Protein AF-A0A968HNF1-F1 (afdb_monomer_lite)

Radius of gyration: 13.39 Å; chains: 1; bounding box: 31×17×34 Å

Foldseek 3Di:
DWDAPVLVVLVVVLVVVLVVDDPVVSVVSVVVSVVVSCPDPRVVQVVVCVVVVHDGDDPHTDD

Structure (mmCIF, N/CA/C/O backbone):
data_AF-A0A968HNF1-F1
#
_entry.id   AF-A0A968HNF1-F1
#
loop_
_atom_site.group_PDB
_atom_site.id
_atom_site.type_symbol
_atom_site.label_atom_id
_atom_site.label_alt_id
_atom_site.label_comp_id
_atom_site.label_asym_id
_atom_site.label_entity_id
_atom_site.label_seq_id
_atom_site.pdbx_PDB_ins_code
_atom_site.Cartn_x
_atom_site.Cartn_y
_atom_site.Cartn_z
_atom_site.occupancy
_atom_site.B_iso_or_equiv
_atom_site.auth_seq_id
_atom_site.auth_comp_id
_atom_site.auth_asym_id
_atom_site.auth_atom_id
_atom_site.pdbx_PDB_model_num
ATOM 1 N N . MET A 1 1 ? 1.550 6.633 -16.928 1.00 64.50 1 MET A N 1
ATOM 2 C CA . MET A 1 1 ? 2.714 6.480 -16.030 1.00 64.50 1 MET A CA 1
ATOM 3 C C . MET A 1 1 ? 2.950 4.986 -15.894 1.00 64.50 1 MET A C 1
ATOM 5 O O . MET A 1 1 ? 1.958 4.308 -15.659 1.00 64.50 1 MET A O 1
ATOM 9 N N . PRO A 1 2 ? 4.163 4.457 -16.104 1.00 83.69 2 PRO A N 1
ATOM 10 C CA . PRO A 1 2 ? 4.421 3.042 -15.846 1.00 83.69 2 PRO A CA 1
ATOM 11 C C . PRO A 1 2 ? 4.147 2.753 -14.364 1.00 83.69 2 PRO A C 1
ATOM 13 O O . PRO A 1 2 ? 4.578 3.521 -13.503 1.00 83.69 2 PRO A O 1
ATOM 16 N N . LEU A 1 3 ? 3.397 1.690 -14.083 1.00 89.00 3 LEU A N 1
ATOM 17 C CA . LEU A 1 3 ? 3.055 1.221 -12.739 1.00 89.00 3 LEU A CA 1
ATOM 18 C C . LEU A 1 3 ? 3.279 -0.288 -12.676 1.00 89.00 3 LEU A C 1
ATOM 20 O O . LEU A 1 3 ? 3.146 -0.968 -13.691 1.00 89.00 3 LEU A O 1
ATOM 24 N N . ASP A 1 4 ? 3.596 -0.796 -11.492 1.00 94.62 4 ASP A N 1
ATOM 25 C CA . ASP A 1 4 ? 3.700 -2.229 -11.229 1.00 94.62 4 ASP A CA 1
ATOM 26 C C . ASP A 1 4 ? 2.375 -2.760 -10.658 1.00 94.62 4 ASP A C 1
ATOM 28 O O . ASP A 1 4 ? 1.775 -2.130 -9.780 1.00 94.62 4 ASP A O 1
ATOM 32 N N . ALA A 1 5 ? 1.898 -3.889 -11.183 1.00 95.94 5 ALA A N 1
ATOM 33 C CA . ALA A 1 5 ? 0.603 -4.465 -10.836 1.00 95.94 5 ALA A CA 1
ATOM 34 C C . ALA A 1 5 ? 0.555 -4.973 -9.388 1.00 95.94 5 ALA A C 1
ATOM 36 O O . ALA A 1 5 ? -0.423 -4.701 -8.691 1.00 95.94 5 ALA A O 1
ATOM 37 N N . ASP A 1 6 ? 1.621 -5.623 -8.910 1.00 95.62 6 ASP A N 1
ATOM 38 C CA . ASP A 1 6 ? 1.676 -6.143 -7.539 1.00 95.62 6 ASP A CA 1
ATOM 39 C C . ASP A 1 6 ? 1.693 -4.986 -6.530 1.00 95.62 6 ASP A C 1
ATOM 41 O O . ASP A 1 6 ? 0.969 -5.003 -5.534 1.00 95.62 6 ASP A O 1
ATOM 45 N N . LEU A 1 7 ? 2.478 -3.932 -6.799 1.00 95.88 7 LEU A N 1
ATOM 46 C CA . LEU A 1 7 ? 2.470 -2.738 -5.949 1.00 95.88 7 LEU A CA 1
ATOM 47 C C . LEU A 1 7 ? 1.088 -2.067 -5.944 1.00 95.88 7 LEU A C 1
ATOM 49 O O . LEU A 1 7 ? 0.615 -1.610 -4.901 1.00 95.88 7 LEU A O 1
ATOM 53 N N . ARG A 1 8 ? 0.416 -2.014 -7.101 1.00 95.75 8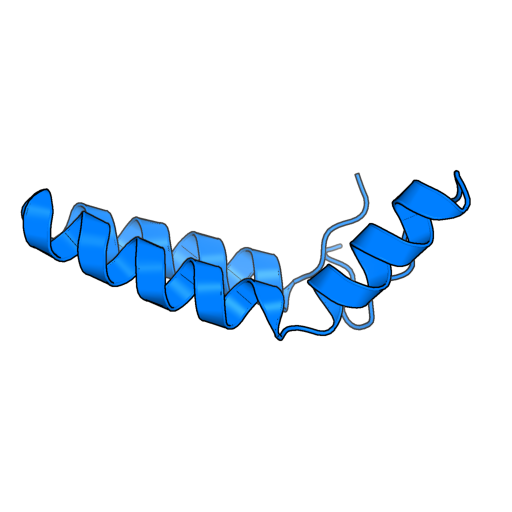 ARG A N 1
ATOM 54 C CA . ARG A 1 8 ? -0.933 -1.448 -7.209 1.00 95.75 8 ARG A CA 1
ATOM 55 C C . ARG A 1 8 ? -1.951 -2.235 -6.385 1.00 95.75 8 ARG A C 1
ATOM 57 O O . ARG A 1 8 ? -2.819 -1.604 -5.771 1.00 95.75 8 ARG A O 1
ATOM 64 N N . GLU A 1 9 ? -1.851 -3.560 -6.390 1.00 96.94 9 GLU A N 1
ATOM 65 C CA . GLU A 1 9 ? -2.686 -4.464 -5.598 1.00 96.94 9 GLU A CA 1
ATOM 66 C C . GLU A 1 9 ? -2.433 -4.281 -4.097 1.00 96.94 9 GLU A C 1
ATOM 68 O O . GLU A 1 9 ? -3.388 -4.071 -3.348 1.00 96.94 9 GLU A O 1
ATOM 73 N N . LEU A 1 10 ? -1.165 -4.252 -3.664 1.00 97.31 10 LEU A N 1
ATOM 74 C CA . LEU A 1 10 ? -0.799 -4.015 -2.263 1.00 97.31 10 LEU A CA 1
ATOM 75 C C . LEU A 1 10 ? -1.395 -2.701 -1.742 1.00 97.31 10 LEU A C 1
ATOM 77 O O . LEU A 1 10 ? -1.985 -2.673 -0.661 1.00 97.31 10 LEU A O 1
ATOM 81 N N . ILE A 1 11 ? -1.288 -1.622 -2.523 1.00 96.88 11 ILE A N 1
ATOM 82 C CA . ILE A 1 11 ? -1.864 -0.317 -2.174 1.00 96.88 11 ILE A CA 1
ATOM 83 C C . ILE A 1 11 ? -3.391 -0.401 -2.088 1.00 96.88 11 ILE A C 1
ATOM 85 O O . ILE A 1 11 ? -3.973 0.091 -1.124 1.00 96.88 11 ILE A O 1
ATOM 89 N N . ALA A 1 12 ? -4.049 -1.025 -3.073 1.00 97.62 12 ALA A N 1
ATOM 90 C CA . ALA A 1 12 ? -5.507 -1.159 -3.079 1.00 97.62 12 ALA A CA 1
ATOM 91 C C . ALA A 1 12 ? -6.006 -1.892 -1.828 1.00 97.62 12 ALA A C 1
ATOM 93 O O . ALA A 1 12 ? -6.881 -1.389 -1.127 1.00 97.62 12 ALA A O 1
ATOM 94 N N . LYS A 1 13 ? -5.386 -3.035 -1.525 1.00 98.06 13 LYS A N 1
ATOM 95 C CA . LYS A 1 13 ? -5.707 -3.855 -0.361 1.00 98.06 13 LYS A CA 1
ATOM 96 C C . LYS A 1 13 ? -5.444 -3.120 0.949 1.00 98.06 13 LYS A C 1
ATOM 98 O O . LYS A 1 13 ? -6.264 -3.181 1.855 1.00 98.06 13 LYS A O 1
ATOM 103 N N . THR A 1 14 ? -4.334 -2.388 1.038 1.00 98.31 14 THR A N 1
ATOM 104 C CA . THR A 1 14 ? -4.010 -1.589 2.228 1.00 98.31 14 THR A CA 1
ATOM 105 C C . THR A 1 14 ? -5.083 -0.538 2.494 1.00 98.31 14 THR A C 1
ATOM 107 O O . THR A 1 14 ? -5.527 -0.414 3.627 1.00 98.31 14 THR A O 1
ATOM 110 N N . ILE A 1 15 ? -5.544 0.173 1.459 1.00 98.12 15 ILE A N 1
ATOM 111 C CA . ILE A 1 15 ? -6.605 1.183 1.587 1.00 98.12 15 ILE A CA 1
ATOM 112 C C . ILE A 1 15 ? -7.928 0.537 2.012 1.00 98.12 15 ILE A C 1
ATOM 114 O O . ILE A 1 15 ? -8.611 1.054 2.893 1.00 98.12 15 ILE A O 1
ATOM 118 N N . GLU A 1 16 ? -8.303 -0.580 1.387 1.00 98.31 16 GLU A N 1
ATOM 119 C CA . GLU A 1 16 ? -9.530 -1.306 1.726 1.00 98.31 16 GLU A CA 1
ATOM 120 C C . GLU A 1 16 ? -9.523 -1.773 3.189 1.00 98.31 16 GLU A C 1
ATOM 122 O O . GLU A 1 16 ? -10.472 -1.502 3.924 1.00 98.31 16 GLU A O 1
ATOM 127 N N . GLU A 1 17 ? -8.430 -2.400 3.632 1.00 98.25 17 GLU A N 1
ATOM 128 C CA . GLU A 1 17 ? -8.259 -2.875 5.008 1.00 98.25 17 GLU A CA 1
ATOM 129 C C . GLU A 1 17 ? -8.200 -1.708 6.011 1.00 98.25 17 GLU A C 1
ATOM 131 O O . GLU A 1 17 ? -8.870 -1.749 7.042 1.00 98.25 17 GLU A O 1
ATOM 136 N N . ALA A 1 18 ? -7.451 -0.641 5.712 1.00 98.06 18 ALA A N 1
ATOM 137 C CA . ALA A 1 18 ? -7.301 0.519 6.593 1.00 98.06 18 ALA A CA 1
ATOM 138 C C . ALA A 1 18 ? -8.625 1.267 6.810 1.00 98.06 18 ALA A C 1
ATOM 140 O O . ALA A 1 18 ? -8.917 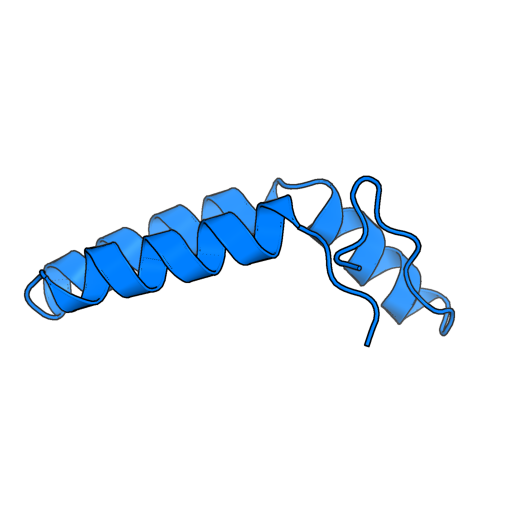1.682 7.930 1.00 98.06 18 ALA A O 1
ATOM 141 N N . ASN A 1 19 ? -9.463 1.386 5.775 1.00 97.69 19 ASN A N 1
ATOM 142 C CA . ASN A 1 19 ? -10.771 2.045 5.872 1.00 97.69 19 ASN A CA 1
ATOM 143 C C . ASN A 1 19 ? -11.760 1.315 6.796 1.00 97.69 19 ASN A C 1
ATOM 145 O O . ASN A 1 19 ? -12.740 1.916 7.238 1.00 97.69 19 ASN A O 1
ATOM 149 N N . ALA A 1 20 ? -11.524 0.033 7.083 1.00 97.75 20 ALA A N 1
ATOM 150 C CA . ALA A 1 20 ? -12.333 -0.751 8.010 1.00 97.75 20 ALA A CA 1
ATOM 151 C C . ALA A 1 20 ? -11.853 -0.650 9.473 1.00 97.75 20 ALA A C 1
ATOM 153 O O . ALA A 1 20 ? -12.494 -1.219 10.359 1.00 97.75 20 ALA A O 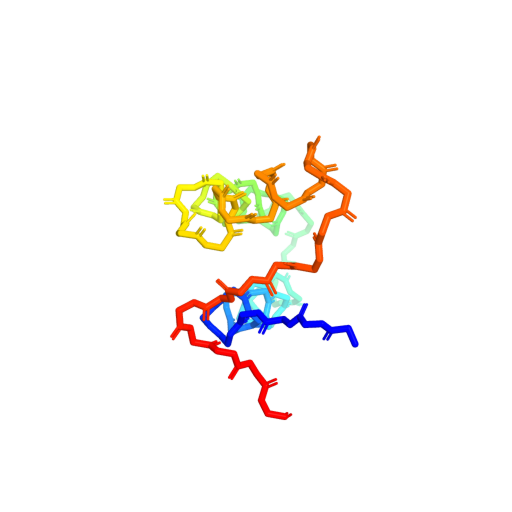1
ATOM 154 N N . LEU A 1 21 ? -10.744 0.052 9.740 1.00 97.44 21 LEU A N 1
ATOM 155 C CA . LEU A 1 21 ? -10.088 0.103 11.047 1.00 97.44 21 LEU A CA 1
ATOM 156 C C . LEU A 1 21 ? -10.123 1.511 11.672 1.00 97.44 21 LEU A C 1
ATOM 158 O O . LEU A 1 21 ? -10.143 2.520 10.965 1.00 97.44 21 LEU A O 1
ATOM 162 N N . PRO A 1 22 ? -10.074 1.622 13.014 1.00 98.50 22 PRO A N 1
ATOM 163 C CA . PRO A 1 22 ? -9.808 2.889 13.686 1.00 98.50 22 PRO A CA 1
ATOM 164 C C . PRO A 1 22 ? -8.436 3.459 13.307 1.00 98.50 22 PRO A C 1
ATOM 166 O O . PRO A 1 22 ? -7.487 2.715 13.068 1.00 98.50 22 PRO A O 1
ATOM 169 N N . TYR A 1 23 ? -8.297 4.787 13.354 1.00 96.31 23 TYR A N 1
ATOM 170 C CA . TYR A 1 23 ? -7.098 5.507 12.900 1.00 96.31 23 TYR A CA 1
ATOM 171 C C . TYR A 1 23 ? -5.766 4.929 13.409 1.00 96.31 23 TYR A C 1
ATOM 173 O O . TYR A 1 23 ? -4.827 4.775 12.631 1.00 96.31 23 TYR A O 1
ATOM 181 N N . ALA A 1 24 ? -5.665 4.606 14.703 1.00 98.19 24 ALA A N 1
ATOM 182 C CA . ALA A 1 24 ? -4.421 4.096 15.283 1.00 98.19 24 ALA A CA 1
ATOM 183 C C . ALA A 1 24 ? -4.035 2.714 14.721 1.00 98.19 24 ALA A C 1
ATOM 185 O O . ALA A 1 24 ? -2.862 2.457 14.458 1.00 98.19 24 ALA A O 1
ATOM 186 N N . GLU A 1 25 ? -5.019 1.842 14.498 1.00 98.19 25 GLU A N 1
ATOM 187 C CA . GLU A 1 25 ? -4.812 0.507 13.929 1.00 98.19 25 GLU A CA 1
ATOM 188 C C . GLU A 1 25 ? -4.536 0.580 12.425 1.00 98.19 25 GLU A C 1
ATOM 190 O O . GLU A 1 25 ? -3.610 -0.071 11.942 1.00 98.19 25 GLU A O 1
ATOM 195 N N . ALA A 1 26 ? -5.274 1.432 11.707 1.00 98.19 26 ALA A N 1
ATOM 196 C CA . ALA A 1 26 ? -5.035 1.733 10.299 1.00 98.19 26 ALA A CA 1
ATOM 197 C C . ALA A 1 26 ? -3.615 2.277 10.073 1.00 98.19 26 ALA A C 1
ATOM 199 O O . ALA A 1 26 ? -2.909 1.806 9.187 1.00 98.19 26 ALA A O 1
ATOM 200 N N . SER A 1 27 ? -3.153 3.189 10.934 1.00 98.00 27 SER A N 1
ATOM 201 C CA . SER A 1 27 ? -1.796 3.750 10.864 1.00 98.00 27 SER A CA 1
ATOM 202 C C . SER A 1 27 ? -0.721 2.670 11.028 1.00 98.00 27 SER A C 1
ATOM 204 O O . SER A 1 27 ? 0.244 2.628 10.269 1.00 98.00 27 SER A O 1
ATOM 206 N N . ALA A 1 28 ? -0.900 1.755 11.988 1.00 98.19 28 ALA A N 1
ATOM 207 C CA . ALA A 1 28 ? 0.029 0.644 12.197 1.00 98.19 28 ALA A CA 1
ATOM 208 C C . ALA A 1 28 ? 0.005 -0.373 11.041 1.00 98.19 28 ALA A C 1
ATOM 210 O O . ALA A 1 28 ? 1.031 -0.981 10.725 1.00 98.19 28 ALA A O 1
ATOM 211 N N . LEU A 1 29 ? -1.156 -0.582 10.411 1.00 98.25 29 LEU A N 1
ATOM 212 C CA . LEU A 1 29 ? -1.276 -1.403 9.208 1.00 98.25 29 LEU A CA 1
ATOM 213 C C . LEU A 1 29 ? -0.530 -0.760 8.033 1.00 98.25 29 LEU A C 1
ATOM 215 O O . LEU A 1 29 ? 0.293 -1.428 7.407 1.00 98.25 29 LEU A O 1
ATOM 219 N N . GLU A 1 30 ? -0.783 0.522 7.763 1.00 98.06 30 GLU A N 1
ATOM 220 C CA . GLU A 1 30 ? -0.117 1.271 6.695 1.00 98.06 30 GLU A CA 1
ATOM 221 C C . GLU A 1 30 ? 1.403 1.263 6.858 1.00 98.06 30 GLU A C 1
ATOM 223 O O . GLU A 1 30 ? 2.107 0.996 5.888 1.00 98.06 30 GLU A O 1
ATOM 228 N N . GLU A 1 31 ? 1.923 1.462 8.074 1.00 98.12 31 GLU A N 1
ATOM 229 C CA . GLU A 1 31 ? 3.366 1.4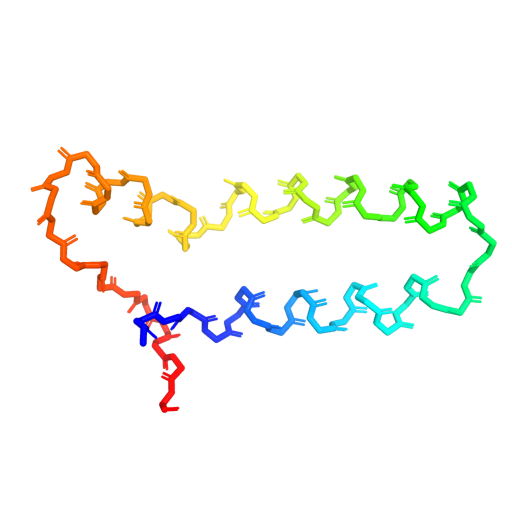14 8.344 1.00 98.12 31 GLU A CA 1
ATOM 230 C C . GLU A 1 31 ? 3.985 0.072 7.916 1.00 98.12 31 GLU A C 1
ATOM 232 O O . GLU A 1 31 ? 5.009 0.033 7.228 1.00 98.12 31 GLU A O 1
ATOM 237 N N . ARG A 1 32 ? 3.338 -1.049 8.261 1.00 97.88 32 ARG A N 1
ATOM 238 C CA . ARG A 1 32 ? 3.815 -2.392 7.891 1.00 97.88 32 ARG A CA 1
ATOM 239 C C . ARG A 1 32 ? 3.769 -2.616 6.382 1.00 97.88 32 ARG A C 1
ATOM 241 O O . ARG A 1 32 ? 4.713 -3.165 5.819 1.00 97.88 32 ARG A O 1
ATOM 248 N N . ARG A 1 33 ? 2.692 -2.182 5.726 1.00 97.88 33 ARG A N 1
ATOM 249 C CA . ARG A 1 33 ? 2.509 -2.306 4.270 1.00 97.88 33 ARG A CA 1
ATOM 250 C C . ARG A 1 33 ? 3.478 -1.414 3.497 1.00 97.88 33 ARG A C 1
ATOM 252 O O . ARG A 1 33 ? 4.008 -1.825 2.468 1.00 97.88 33 ARG A O 1
ATOM 259 N N . ALA A 1 34 ? 3.778 -0.230 4.023 1.00 96.94 34 ALA A N 1
ATOM 260 C CA . ALA A 1 34 ? 4.813 0.642 3.490 1.00 96.94 34 ALA A CA 1
ATOM 261 C C . ALA A 1 34 ? 6.190 -0.031 3.580 1.00 96.94 34 ALA A C 1
ATOM 263 O O . ALA A 1 34 ? 6.907 -0.081 2.580 1.00 96.94 34 ALA A O 1
ATOM 264 N N . ALA A 1 35 ? 6.535 -0.624 4.728 1.00 97.56 35 ALA A N 1
ATOM 265 C CA . ALA A 1 35 ? 7.775 -1.385 4.875 1.00 97.56 35 ALA A CA 1
ATOM 266 C C . ALA A 1 35 ? 7.851 -2.577 3.900 1.00 97.56 35 ALA A C 1
ATOM 268 O O . ALA A 1 35 ? 8.885 -2.773 3.265 1.00 97.56 35 ALA A O 1
ATOM 269 N N . GLU A 1 36 ? 6.753 -3.320 3.716 1.00 96.88 36 GLU A N 1
ATOM 270 C CA . GLU A 1 36 ? 6.639 -4.389 2.711 1.00 96.88 36 GLU A CA 1
ATOM 271 C C . GLU A 1 36 ? 6.930 -3.848 1.301 1.00 96.88 36 GLU A C 1
ATOM 273 O O . GLU A 1 36 ? 7.797 -4.378 0.600 1.00 96.88 36 GLU A O 1
ATOM 278 N N . SER A 1 37 ? 6.308 -2.724 0.926 1.00 96.38 37 SER A N 1
ATOM 279 C CA . SER A 1 37 ? 6.488 -2.104 -0.392 1.00 96.38 37 SER A CA 1
ATOM 280 C C . SER A 1 37 ? 7.938 -1.707 -0.694 1.00 96.38 37 SER A C 1
ATOM 282 O O . SER A 1 37 ? 8.392 -1.840 -1.832 1.00 96.38 37 SER A O 1
ATOM 284 N N . LEU A 1 38 ? 8.712 -1.292 0.318 1.00 95.75 38 LEU A N 1
ATOM 285 C CA . LEU A 1 38 ? 10.130 -0.942 0.161 1.00 95.75 38 LEU A CA 1
ATOM 286 C C . LEU A 1 38 ? 11.007 -2.149 -0.198 1.00 95.75 38 LEU A C 1
ATOM 288 O O . LEU A 1 38 ? 12.078 -1.972 -0.778 1.00 95.75 38 LEU A O 1
ATOM 292 N N . THR A 1 39 ? 10.557 -3.365 0.118 1.00 95.25 39 THR A N 1
ATOM 293 C CA . THR A 1 39 ? 11.274 -4.610 -0.204 1.00 95.25 39 THR A CA 1
ATOM 294 C C . THR A 1 39 ? 10.899 -5.200 -1.566 1.00 95.25 39 THR A C 1
ATOM 296 O O . THR A 1 39 ? 11.579 -6.107 -2.045 1.00 95.25 39 THR A O 1
ATOM 299 N N . MET A 1 40 ? 9.854 -4.681 -2.220 1.00 96.00 40 MET A N 1
ATOM 300 C CA . MET A 1 40 ? 9.403 -5.151 -3.533 1.00 96.00 40 MET A CA 1
ATOM 301 C C . MET A 1 40 ? 10.353 -4.725 -4.665 1.00 96.00 40 MET A C 1
ATOM 303 O O . MET A 1 40 ? 11.020 -3.686 -4.597 1.00 96.00 40 MET A O 1
ATOM 307 N N . SER A 1 41 ? 10.368 -5.492 -5.762 1.00 93.88 41 SER A N 1
ATOM 308 C CA . SER A 1 41 ? 11.177 -5.183 -6.954 1.00 93.88 41 SER A CA 1
ATOM 309 C C . SER A 1 41 ? 10.817 -3.823 -7.563 1.00 93.88 41 SER A C 1
ATOM 311 O O . SER A 1 41 ? 11.706 -3.082 -7.994 1.00 93.88 41 SER A O 1
ATOM 313 N N . SER A 1 42 ? 9.538 -3.441 -7.504 1.00 94.12 42 SER A N 1
ATOM 314 C CA . SER A 1 42 ? 9.010 -2.142 -7.935 1.00 94.12 42 SER A CA 1
ATOM 315 C C . SER A 1 42 ? 9.734 -0.952 -7.290 1.00 94.12 42 SER A C 1
ATOM 317 O O . SER A 1 42 ? 10.083 0.001 -7.991 1.00 94.12 42 SER A O 1
ATOM 319 N N . SER A 1 43 ? 10.065 -1.032 -5.998 1.00 93.69 43 SER A N 1
ATOM 320 C CA . SER A 1 43 ? 10.830 0.005 -5.291 1.00 93.69 43 SER A CA 1
ATOM 321 C C . SER A 1 43 ? 12.257 0.128 -5.825 1.00 93.69 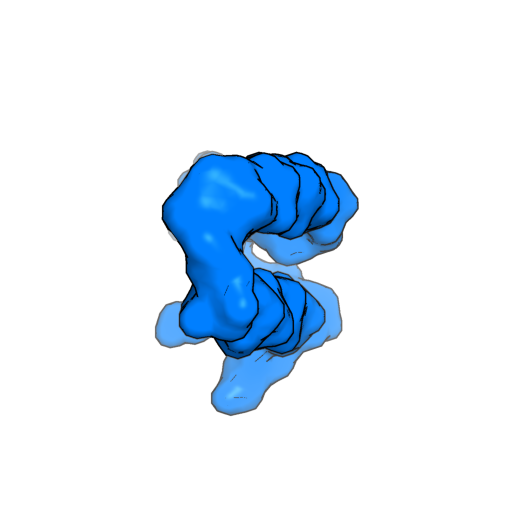43 SER A C 1
ATOM 323 O O . SER A 1 43 ? 12.710 1.224 -6.165 1.00 93.69 43 SER A O 1
ATOM 325 N N . ALA A 1 44 ? 12.965 -0.992 -5.986 1.00 94.56 44 ALA A N 1
ATOM 326 C CA . ALA A 1 44 ? 14.329 -0.983 -6.515 1.00 94.56 44 ALA A CA 1
ATOM 327 C C . ALA A 1 44 ? 14.392 -0.481 -7.970 1.00 94.56 44 ALA A C 1
ATOM 329 O O . ALA A 1 44 ? 15.296 0.280 -8.331 1.00 94.56 44 ALA A O 1
ATOM 330 N N . ILE A 1 45 ? 13.438 -0.897 -8.808 1.00 94.19 45 ILE A N 1
ATOM 331 C CA . ILE A 1 45 ? 13.320 -0.473 -10.208 1.00 94.19 45 ILE A CA 1
ATOM 332 C C . ILE A 1 45 ? 13.009 1.022 -10.280 1.00 94.19 45 ILE A C 1
ATOM 334 O O . ILE A 1 45 ? 13.713 1.756 -10.977 1.00 94.19 45 ILE A O 1
ATOM 338 N N . GLY A 1 46 ? 12.015 1.485 -9.518 1.00 91.75 46 GLY A N 1
ATOM 339 C CA . GLY A 1 46 ? 11.614 2.889 -9.465 1.00 91.75 46 GLY A CA 1
ATOM 340 C C . GLY A 1 46 ? 12.760 3.803 -9.034 1.00 91.75 46 GLY A C 1
ATOM 341 O O . GLY A 1 46 ? 13.052 4.783 -9.718 1.00 91.75 46 GLY A O 1
ATOM 342 N N . VAL A 1 47 ? 13.487 3.449 -7.967 1.00 93.50 47 VAL A N 1
ATOM 343 C CA . VAL A 1 47 ? 14.651 4.225 -7.500 1.00 93.50 47 VAL A CA 1
ATOM 344 C C . VAL A 1 47 ? 15.742 4.298 -8.567 1.00 93.50 47 VAL A C 1
ATOM 346 O O . VAL A 1 47 ? 16.245 5.382 -8.867 1.00 93.50 47 VAL A O 1
ATOM 349 N N . LYS A 1 48 ? 16.093 3.174 -9.202 1.00 94.19 48 LYS A N 1
ATOM 350 C CA . LYS A 1 48 ? 17.098 3.163 -10.279 1.00 94.19 48 LYS A CA 1
ATOM 351 C C . LYS A 1 48 ? 16.659 3.997 -11.482 1.00 94.19 48 LYS A C 1
ATOM 353 O O . LYS A 1 48 ? 17.493 4.681 -12.073 1.00 94.19 48 LYS A O 1
ATOM 358 N N . ALA A 1 49 ? 15.382 3.937 -11.850 1.00 93.81 49 ALA A N 1
ATOM 359 C CA . ALA A 1 49 ? 14.810 4.710 -12.946 1.00 93.81 49 ALA A CA 1
ATOM 360 C C . ALA A 1 49 ? 14.881 6.219 -12.666 1.00 93.81 49 ALA A C 1
ATOM 362 O O . ALA A 1 49 ? 15.394 6.967 -13.501 1.00 93.81 49 ALA A O 1
ATOM 363 N N . MET A 1 50 ? 14.492 6.640 -11.454 1.00 91.75 50 MET A N 1
ATOM 364 C CA . MET A 1 50 ? 14.615 8.029 -10.993 1.00 91.75 50 MET A CA 1
ATOM 365 C C . MET A 1 50 ? 16.061 8.529 -11.076 1.00 91.75 50 MET A C 1
ATOM 367 O O . MET A 1 50 ? 16.311 9.581 -11.656 1.00 91.75 50 MET A O 1
ATOM 371 N N . LEU A 1 51 ? 17.025 7.749 -10.573 1.00 95.06 51 LEU A N 1
ATOM 372 C CA . LEU A 1 51 ? 18.446 8.118 -10.603 1.00 95.06 51 LEU A CA 1
ATOM 373 C C . LEU A 1 51 ? 19.027 8.195 -12.023 1.00 95.06 51 LEU A C 1
ATOM 375 O O . LEU A 1 51 ? 19.973 8.939 -12.264 1.00 95.06 51 LEU A O 1
ATOM 379 N N . ARG A 1 52 ? 18.487 7.416 -12.966 1.00 94.81 52 ARG A N 1
ATOM 380 C CA . ARG A 1 52 ? 18.947 7.376 -14.364 1.00 94.81 52 ARG A CA 1
ATOM 381 C C . ARG A 1 52 ? 18.221 8.368 -15.275 1.00 94.81 52 ARG A C 1
ATOM 383 O O . ARG A 1 52 ? 18.632 8.508 -16.424 1.00 94.81 52 ARG A O 1
ATOM 390 N N . GLY A 1 53 ? 17.136 8.992 -14.810 1.00 92.12 53 GLY A N 1
ATOM 391 C CA . GLY A 1 53 ? 16.267 9.835 -15.638 1.00 92.12 53 GLY A CA 1
ATOM 392 C C . GLY A 1 53 ? 15.596 9.077 -16.791 1.00 92.12 53 GLY A C 1
ATOM 393 O O . GLY A 1 53 ? 15.262 9.679 -17.809 1.00 92.12 53 GLY A O 1
ATOM 394 N N . LYS A 1 54 ? 15.441 7.753 -16.667 1.00 90.44 54 LYS A N 1
ATOM 395 C CA . LYS A 1 54 ? 14.780 6.900 -17.667 1.00 90.44 54 LYS A CA 1
ATOM 396 C C . LYS A 1 54 ? 13.469 6.357 -17.099 1.00 90.44 54 LYS A C 1
ATOM 398 O O . LYS A 1 54 ? 13.381 6.194 -15.884 1.00 90.44 54 LYS A O 1
ATOM 403 N N . PRO A 1 55 ? 12.467 6.052 -17.940 1.00 90.19 55 PRO A N 1
ATOM 404 C CA . PRO A 1 55 ? 11.256 5.387 -17.476 1.00 90.19 55 PRO A CA 1
ATOM 405 C C . PRO A 1 55 ? 11.581 4.051 -16.782 1.00 90.19 55 PRO A C 1
ATOM 407 O O . PRO A 1 55 ? 12.500 3.356 -17.222 1.00 90.19 55 PRO A O 1
ATOM 410 N N . PRO A 1 56 ? 10.863 3.682 -15.707 1.00 93.00 56 PRO A N 1
ATOM 411 C CA . PRO A 1 56 ? 10.996 2.361 -15.109 1.00 93.00 56 PRO A CA 1
ATOM 412 C C . PRO A 1 56 ? 10.395 1.284 -16.018 1.00 93.00 56 PRO A C 1
ATOM 414 O O . PRO A 1 56 ? 9.343 1.479 -16.627 1.00 93.00 56 PRO A O 1
ATOM 417 N N . GLU A 1 57 ? 11.056 0.132 -16.050 1.00 94.00 57 GLU A N 1
ATOM 418 C CA . GLU A 1 57 ? 10.589 -1.097 -16.692 1.00 94.00 57 GLU A CA 1
ATOM 419 C C . GLU A 1 57 ? 10.277 -2.097 -15.577 1.00 94.00 57 GLU A C 1
ATOM 421 O O . GLU A 1 57 ? 11.182 -2.699 -15.001 1.00 94.00 57 GLU A O 1
ATOM 426 N N . PHE A 1 58 ? 9.003 -2.186 -15.198 1.00 94.69 58 PHE A N 1
ATOM 427 C CA . PHE A 1 58 ? 8.554 -3.059 -14.114 1.00 94.69 58 PHE A CA 1
ATOM 428 C C . PHE A 1 58 ? 8.429 -4.513 -14.576 1.00 94.69 58 PHE A C 1
ATOM 430 O O . PHE A 1 58 ? 8.155 -4.774 -15.744 1.00 94.69 58 PHE A O 1
ATOM 437 N N . GLU A 1 59 ? 8.604 -5.455 -13.648 1.00 93.50 59 GLU A N 1
ATOM 438 C CA . GLU A 1 59 ? 8.485 -6.895 -13.922 1.00 93.50 59 GLU A CA 1
ATOM 439 C C . GLU A 1 59 ? 7.051 -7.282 -14.299 1.00 93.50 59 GLU A C 1
ATOM 441 O O . GLU A 1 59 ? 6.843 -8.138 -15.160 1.00 93.50 59 GLU A O 1
ATOM 446 N N . LYS A 1 60 ? 6.062 -6.623 -13.682 1.00 94.00 60 LYS A N 1
ATOM 447 C CA . LYS A 1 60 ? 4.639 -6.817 -13.956 1.00 94.00 60 LYS A CA 1
ATOM 448 C C . LYS A 1 60 ? 3.984 -5.470 -14.25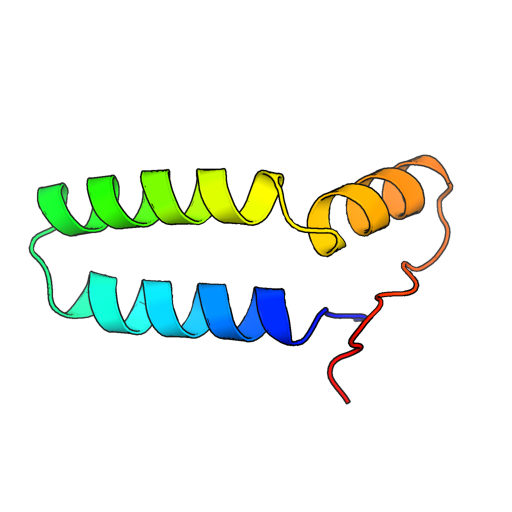8 1.00 94.00 60 LYS A C 1
ATOM 450 O O . LYS A 1 60 ? 3.330 -4.892 -13.390 1.00 94.00 60 LYS A O 1
ATOM 455 N N . PRO A 1 61 ? 4.167 -4.928 -15.471 1.00 92.69 61 PRO A N 1
ATOM 456 C CA . PRO A 1 61 ? 3.587 -3.640 -15.816 1.00 92.69 61 PRO A CA 1
ATOM 457 C C . PRO A 1 61 ? 2.055 -3.709 -15.769 1.00 92.69 61 PRO A C 1
ATOM 459 O O . PRO A 1 61 ? 1.444 -4.639 -16.297 1.00 92.69 61 PRO A O 1
ATOM 462 N N . LEU A 1 62 ? 1.435 -2.709 -15.145 1.00 87.81 62 LEU A N 1
ATOM 463 C CA . LEU A 1 62 ? -0.009 -2.505 -15.183 1.00 87.81 62 LEU A CA 1
ATOM 464 C C . LEU A 1 62 ? -0.392 -1.973 -16.576 1.00 87.81 62 LEU A C 1
ATOM 466 O O . LEU A 1 62 ? 0.130 -0.934 -16.990 1.00 87.81 62 LEU A O 1
ATOM 470 N N . ALA A 1 63 ? -1.241 -2.726 -17.285 1.00 78.44 63 ALA A N 1
ATOM 471 C CA . ALA A 1 63 ? -1.683 -2.452 -18.658 1.00 78.44 63 ALA A CA 1
ATOM 472 C C . ALA A 1 63 ? -2.493 -1.153 -18.799 1.00 78.44 63 ALA A C 1
ATOM 474 O O . ALA A 1 63 ? -3.251 -0.816 -17.859 1.00 78.44 63 ALA A O 1
#

Sequence (63 aa):
MPLDADLRELIAKTIEEANALPYAEASALEERRAAESLTMSSSAIGVKAMLRGKPPEFEKPLA

pLDDT: mean 94.64, std 5.25, range [64.5, 98.5]

Secondary structure (DSSP, 8-state):
---BHHHHHHHHHHHHHHHTS-HHHHHHHHHHHHHHHHHSHHHHHHHHHHHHTS----SSB--